Protein AF-A0A432I6R5-F1 (afdb_monomer_lite)

Foldseek 3Di:
DDPPQVQWDKDKFAQACQATDDPNFGWDDPCSNVRHGDIWIWTDHPVDPQKTFTHDPNHTDGITGTPVPDDD

Secondary structure (DSSP, 8-state):
--TTGGGEEEEEEEPBTTBEEETTEEEE-GGGGGGTT-EEEEEEETTEEEEEEEEETTEEEEEEEEGGG---

Structure (mmCIF, N/CA/C/O backbone):
data_AF-A0A432I6R5-F1
#
_entry.id   AF-A0A432I6R5-F1
#
loop_
_atom_site.group_PDB
_atom_site.id
_atom_site.type_symbol
_atom_site.label_atom_id
_atom_site.label_alt_id
_atom_site.label_comp_id
_atom_site.label_asym_id
_atom_site.label_entity_id
_atom_site.label_seq_id
_atom_site.pdbx_PDB_ins_code
_atom_site.Cartn_x
_atom_site.Cartn_y
_atom_site.Cartn_z
_atom_site.occupancy
_atom_site.B_iso_or_equiv
_atom_site.auth_seq_id
_atom_site.auth_comp_id
_atom_site.auth_asym_id
_atom_site.auth_atom_id
_atom_site.pdbx_PDB_mod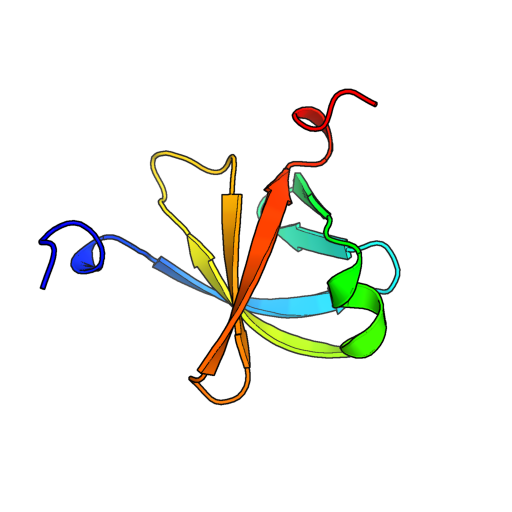el_num
ATOM 1 N N . LEU A 1 1 ? -10.206 19.625 -8.855 1.00 43.72 1 LEU A N 1
ATOM 2 C CA . LEU A 1 1 ? -10.000 18.180 -8.605 1.00 43.72 1 LEU A CA 1
ATOM 3 C C . LEU A 1 1 ? -9.432 17.552 -9.872 1.00 43.72 1 LEU A C 1
ATOM 5 O O . LEU A 1 1 ? -10.078 17.642 -10.908 1.00 43.72 1 LEU A O 1
ATOM 9 N N . ASN A 1 2 ? -8.215 17.005 -9.819 1.00 46.66 2 ASN A N 1
ATOM 10 C CA . ASN A 1 2 ? -7.547 16.425 -10.987 1.00 46.66 2 ASN A CA 1
ATOM 11 C C . ASN A 1 2 ? -8.274 15.148 -11.440 1.00 46.66 2 ASN A C 1
ATOM 13 O O . ASN A 1 2 ? -8.475 14.234 -10.648 1.00 46.66 2 ASN A O 1
ATOM 17 N N . LYS A 1 3 ? -8.637 15.080 -12.728 1.00 51.66 3 LYS A N 1
ATOM 18 C CA . LYS A 1 3 ? -9.363 13.967 -13.382 1.00 51.66 3 LYS A CA 1
ATOM 19 C C . LYS A 1 3 ? -8.688 12.585 -13.255 1.00 51.66 3 LYS A C 1
ATOM 21 O O . LYS A 1 3 ? -9.312 11.585 -13.583 1.00 51.66 3 LYS A O 1
ATOM 26 N N . LEU A 1 4 ? -7.441 12.527 -12.786 1.00 56.72 4 LEU A N 1
ATOM 27 C CA . LEU A 1 4 ? -6.634 11.308 -12.673 1.00 56.72 4 LEU A CA 1
ATOM 28 C C . LEU A 1 4 ? -6.900 10.493 -11.396 1.00 56.72 4 LEU A C 1
ATOM 30 O O . LEU A 1 4 ? -6.710 9.282 -11.419 1.00 56.72 4 LEU A O 1
ATOM 34 N N . ASP A 1 5 ? -7.381 11.099 -10.301 1.00 55.28 5 ASP A N 1
ATOM 35 C CA . ASP A 1 5 ? -7.637 10.345 -9.056 1.00 55.28 5 ASP A CA 1
ATOM 36 C C . ASP A 1 5 ? -8.836 9.377 -9.170 1.00 55.28 5 ASP A C 1
ATOM 38 O O . ASP A 1 5 ? -8.971 8.481 -8.342 1.00 55.28 5 ASP A O 1
ATOM 42 N N . TYR A 1 6 ? -9.673 9.505 -10.210 1.00 56.78 6 TYR A N 1
ATOM 43 C CA . TYR A 1 6 ? -10.818 8.612 -10.457 1.00 56.78 6 TYR A CA 1
ATOM 44 C C . TYR A 1 6 ? -10.427 7.224 -10.994 1.00 56.78 6 TYR A C 1
ATOM 46 O O . TYR A 1 6 ? -11.260 6.324 -10.994 1.00 56.78 6 TYR A O 1
ATOM 54 N N . LEU A 1 7 ? -9.183 7.042 -11.449 1.00 72.94 7 LEU A N 1
ATOM 55 C CA . LEU A 1 7 ? -8.690 5.773 -12.007 1.00 72.94 7 LEU A CA 1
ATOM 56 C C . LEU A 1 7 ? -7.908 4.927 -10.995 1.00 72.94 7 LEU A C 1
ATOM 58 O O . LEU A 1 7 ? -7.381 3.875 -11.353 1.00 72.94 7 LEU A O 1
ATOM 62 N N . LEU A 1 8 ? -7.788 5.387 -9.748 1.00 82.44 8 LEU A N 1
ATOM 63 C CA . LEU A 1 8 ? -7.073 4.634 -8.728 1.00 82.44 8 LEU A CA 1
ATOM 64 C C . LEU A 1 8 ? -7.969 3.529 -8.175 1.00 82.44 8 LEU A C 1
ATOM 66 O O . LEU A 1 8 ? -8.992 3.790 -7.544 1.00 82.44 8 LEU A O 1
ATOM 70 N N . GLU A 1 9 ? -7.542 2.292 -8.376 1.00 92.38 9 GLU A N 1
ATOM 71 C CA . GLU A 1 9 ? -8.144 1.135 -7.730 1.00 92.38 9 GLU A CA 1
ATOM 72 C C . GLU A 1 9 ? -7.750 1.090 -6.253 1.00 92.38 9 GLU A C 1
ATOM 74 O O . GLU A 1 9 ? -6.722 1.645 -5.854 1.00 92.38 9 GLU A O 1
ATOM 79 N N . ALA A 1 10 ? -8.566 0.421 -5.436 1.00 93.81 10 ALA A N 1
ATOM 80 C CA . ALA A 1 10 ? -8.347 0.292 -4.004 1.00 93.81 10 ALA A CA 1
ATOM 81 C C . ALA A 1 10 ? -8.344 -1.177 -3.572 1.00 93.81 10 ALA A C 1
ATOM 83 O O . ALA A 1 10 ? -9.170 -1.971 -4.016 1.00 93.81 10 ALA A O 1
ATOM 84 N N . VAL A 1 11 ? -7.429 -1.534 -2.671 1.00 95.69 11 VAL A N 1
ATOM 85 C CA . VAL A 1 11 ? -7.371 -2.869 -2.067 1.00 95.69 11 VAL A CA 1
ATOM 86 C C . VAL A 1 11 ? -6.915 -2.787 -0.621 1.00 95.69 11 VAL A C 1
ATOM 88 O O . VAL A 1 11 ? -6.016 -2.022 -0.275 1.00 95.69 11 VAL A O 1
ATOM 91 N N . GLU A 1 12 ? -7.494 -3.620 0.232 1.00 95.94 12 GLU A N 1
ATOM 92 C CA . GLU A 1 12 ? -7.067 -3.730 1.619 1.00 95.94 12 GLU A CA 1
ATOM 93 C C . GLU A 1 12 ? -5.912 -4.721 1.769 1.00 95.94 12 GLU A C 1
ATOM 95 O O . GLU A 1 12 ? -5.933 -5.858 1.268 1.00 95.94 12 GLU A O 1
ATOM 100 N N . ARG A 1 13 ? -4.872 -4.291 2.486 1.00 95.94 13 ARG A N 1
ATOM 101 C CA . ARG A 1 13 ? -3.722 -5.129 2.821 1.00 95.94 13 ARG A CA 1
ATOM 102 C C . ARG A 1 13 ? -3.226 -4.845 4.225 1.00 95.94 13 ARG A C 1
ATOM 104 O O . ARG A 1 13 ? -3.191 -3.710 4.692 1.00 95.94 13 ARG A O 1
ATOM 111 N N . LYS A 1 14 ? -2.785 -5.911 4.888 1.00 95.81 14 LYS A N 1
ATOM 112 C CA . LYS A 1 14 ? -2.103 -5.815 6.174 1.00 95.81 14 LYS A CA 1
ATOM 113 C C . LYS A 1 14 ? -0.690 -5.275 5.974 1.00 95.81 14 LYS A C 1
ATOM 115 O O . LYS A 1 14 ? 0.056 -5.786 5.139 1.00 95.81 14 LYS A O 1
ATOM 120 N N . ILE A 1 15 ? -0.313 -4.289 6.781 1.00 95.00 15 ILE A N 1
ATOM 121 C CA . ILE A 1 15 ? 1.052 -3.775 6.832 1.00 95.00 15 ILE A CA 1
ATOM 122 C C . ILE A 1 15 ? 1.922 -4.782 7.580 1.00 95.00 15 ILE A C 1
ATOM 124 O O . ILE A 1 15 ? 1.664 -5.119 8.739 1.00 95.00 15 ILE A O 1
ATOM 128 N N . GLN A 1 16 ? 2.952 -5.275 6.902 1.00 93.88 16 GLN A N 1
ATOM 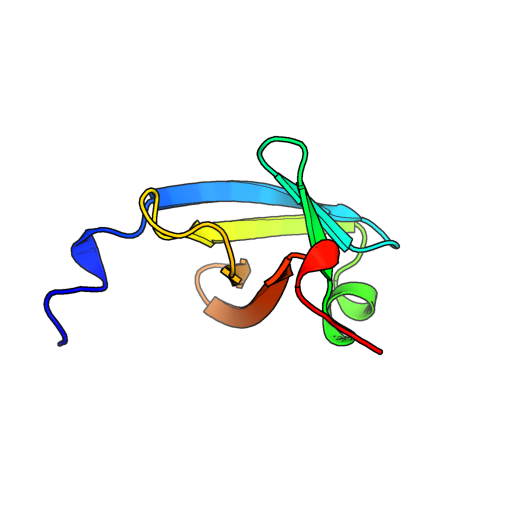129 C CA . GLN A 1 16 ? 3.927 -6.203 7.457 1.00 93.88 16 GLN A CA 1
ATOM 130 C C . GLN A 1 16 ? 5.174 -5.434 7.898 1.00 93.88 16 GLN A C 1
ATOM 132 O O . GLN A 1 16 ? 5.451 -4.330 7.432 1.00 93.88 16 GLN A O 1
ATOM 137 N N . TYR A 1 17 ? 5.956 -6.037 8.793 1.00 90.06 17 TYR A N 1
ATOM 138 C CA . TYR A 1 17 ? 7.168 -5.416 9.334 1.00 90.06 17 TYR A CA 1
ATOM 139 C C . TYR A 1 17 ? 8.171 -5.006 8.239 1.00 90.06 17 TYR A C 1
ATOM 141 O O . TYR A 1 17 ? 8.817 -3.962 8.329 1.00 90.06 17 TYR A O 1
ATOM 149 N N . TYR A 1 18 ? 8.275 -5.822 7.189 1.00 89.38 18 TYR A N 1
ATOM 150 C CA . TYR A 1 18 ? 9.185 -5.621 6.062 1.00 89.38 18 TYR A CA 1
ATOM 151 C C . TYR A 1 18 ? 8.574 -4.820 4.901 1.00 89.38 18 TYR A C 1
ATOM 153 O O . TYR A 1 18 ? 9.254 -4.602 3.902 1.00 89.38 18 TYR A O 1
ATOM 161 N N . GLY A 1 19 ? 7.313 -4.386 5.008 1.00 93.25 19 GLY A N 1
ATOM 162 C CA . GLY A 1 19 ? 6.636 -3.610 3.973 1.00 93.25 19 GLY A CA 1
ATOM 163 C C . GLY A 1 19 ? 5.201 -4.062 3.714 1.00 93.25 19 GLY A C 1
ATOM 164 O O . GLY A 1 19 ? 4.530 -4.615 4.584 1.00 93.25 19 GLY A O 1
ATOM 165 N N . VAL A 1 20 ? 4.718 -3.828 2.499 1.00 95.38 20 VAL A N 1
ATOM 166 C CA . VAL A 1 20 ? 3.399 -4.286 2.046 1.00 95.38 20 VAL A CA 1
ATOM 167 C C . VAL A 1 20 ? 3.570 -5.138 0.797 1.00 95.38 20 VAL A C 1
ATOM 169 O O . VAL A 1 20 ? 4.187 -4.695 -0.169 1.00 95.38 20 VAL A O 1
ATOM 172 N N . ARG A 1 21 ? 3.023 -6.359 0.807 1.00 94.06 21 ARG A N 1
ATOM 173 C CA . ARG A 1 21 ? 2.990 -7.223 -0.379 1.00 94.06 21 ARG A CA 1
ATOM 174 C C . ARG A 1 21 ? 1.714 -7.015 -1.182 1.00 94.06 21 ARG A C 1
ATOM 176 O O . ARG A 1 21 ? 0.608 -7.128 -0.650 1.00 94.06 21 ARG A O 1
ATOM 183 N N . PHE A 1 22 ? 1.874 -6.773 -2.477 1.00 94.75 22 PHE A N 1
ATOM 184 C CA . PHE A 1 22 ? 0.770 -6.599 -3.413 1.00 94.75 22 PHE A CA 1
ATOM 185 C C . PHE A 1 22 ? 1.186 -7.065 -4.812 1.00 94.75 22 PHE A C 1
ATOM 187 O O . PHE A 1 22 ? 2.262 -6.703 -5.259 1.00 94.75 22 PHE A O 1
ATOM 194 N N . LYS A 1 23 ? 0.364 -7.889 -5.485 1.00 91.75 23 LYS A N 1
ATOM 195 C CA . LYS A 1 23 ? 0.649 -8.458 -6.825 1.00 91.75 23 LYS A CA 1
ATOM 196 C C . LYS A 1 23 ? 2.089 -9.007 -6.971 1.00 91.75 23 LYS A C 1
ATOM 198 O O . LYS A 1 23 ? 2.794 -8.655 -7.903 1.00 91.75 23 LYS A O 1
ATOM 203 N N . ASN A 1 24 ? 2.530 -9.841 -6.022 1.00 90.94 24 ASN A N 1
ATOM 204 C CA . ASN A 1 24 ? 3.898 -10.393 -5.907 1.00 90.94 24 ASN A CA 1
ATOM 205 C C . ASN A 1 24 ? 5.043 -9.380 -5.719 1.00 90.94 24 ASN A C 1
ATOM 207 O O . ASN A 1 24 ? 6.183 -9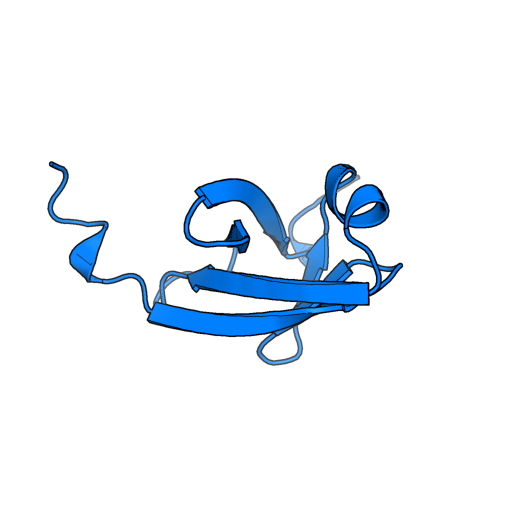.792 -5.527 1.00 90.94 24 ASN A O 1
ATOM 211 N N . ASN A 1 25 ? 4.740 -8.089 -5.643 1.00 94.06 25 ASN A N 1
ATOM 212 C CA . ASN A 1 25 ? 5.702 -7.030 -5.390 1.00 94.06 25 ASN A CA 1
ATOM 213 C C . ASN A 1 25 ? 5.783 -6.685 -3.900 1.00 94.06 25 ASN A C 1
ATOM 215 O O . ASN A 1 25 ? 4.802 -6.806 -3.155 1.00 94.06 25 ASN A O 1
ATOM 219 N N . LEU A 1 26 ? 6.959 -6.225 -3.467 1.00 94.94 26 LEU A N 1
ATOM 220 C CA . LEU A 1 26 ? 7.176 -5.682 -2.130 1.00 94.94 26 LEU A CA 1
ATOM 221 C C . LEU A 1 26 ? 7.306 -4.163 -2.201 1.00 94.94 26 LEU A C 1
ATOM 223 O O . LEU A 1 26 ? 8.188 -3.644 -2.878 1.00 94.94 26 LEU A O 1
ATOM 227 N N . TYR A 1 27 ? 6.467 -3.472 -1.439 1.00 95.94 27 TYR A N 1
ATOM 228 C CA . TYR A 1 27 ? 6.485 -2.022 -1.330 1.00 95.94 27 TYR A CA 1
ATOM 229 C C . TYR A 1 27 ? 7.034 -1.586 0.018 1.00 95.94 27 TYR A C 1
ATOM 231 O O . TYR A 1 27 ? 6.627 -2.103 1.066 1.00 95.94 27 TYR A O 1
ATOM 239 N N . ILE A 1 28 ? 7.940 -0.613 -0.011 1.00 94.88 28 ILE A N 1
ATOM 240 C CA . ILE A 1 28 ? 8.668 -0.152 1.166 1.00 94.88 28 ILE A CA 1
ATOM 241 C C . ILE A 1 28 ? 8.443 1.338 1.423 1.00 94.88 28 ILE A C 1
ATOM 243 O O . ILE A 1 28 ? 8.297 2.156 0.516 1.00 94.88 28 ILE A O 1
ATOM 247 N N . ASN A 1 29 ? 8.404 1.684 2.707 1.00 93.19 29 ASN A N 1
ATOM 248 C CA . ASN A 1 29 ? 8.513 3.043 3.221 1.00 93.19 29 ASN A CA 1
ATOM 249 C C . ASN A 1 29 ? 8.897 2.957 4.704 1.00 93.19 29 ASN A C 1
ATOM 251 O O . ASN A 1 29 ? 8.313 2.175 5.458 1.00 93.19 29 ASN A O 1
ATOM 255 N N . LYS A 1 30 ? 9.842 3.792 5.144 1.00 90.56 30 LYS A N 1
ATOM 256 C CA . LYS A 1 30 ? 10.275 3.902 6.550 1.00 90.56 30 LYS A CA 1
ATOM 257 C C . LYS A 1 30 ? 9.125 4.124 7.543 1.00 90.56 30 LYS A C 1
ATOM 259 O O . LYS A 1 30 ? 9.193 3.664 8.681 1.00 90.56 30 LYS A O 1
ATOM 264 N N . ASN A 1 31 ? 8.048 4.774 7.108 1.00 91.31 31 ASN A N 1
ATOM 265 C CA . ASN A 1 31 ? 6.878 5.069 7.927 1.00 91.31 31 ASN A CA 1
ATOM 266 C C . ASN A 1 31 ? 6.003 3.837 8.200 1.00 91.31 31 ASN A C 1
ATOM 268 O O . ASN A 1 31 ? 5.315 3.829 9.218 1.00 91.31 31 ASN A O 1
ATOM 272 N N . LEU A 1 32 ? 6.060 2.781 7.372 1.00 90.56 32 LEU A N 1
ATOM 273 C CA . LEU A 1 32 ? 5.228 1.577 7.535 1.00 90.56 32 LEU A CA 1
ATOM 274 C C . LEU A 1 32 ? 5.436 0.892 8.886 1.00 90.56 32 LEU A C 1
ATOM 276 O O . LEU A 1 32 ? 4.474 0.381 9.455 1.00 90.56 32 LEU A O 1
ATOM 280 N N . ARG A 1 33 ? 6.658 0.936 9.438 1.00 90.50 33 ARG A N 1
ATOM 281 C CA . ARG A 1 33 ? 6.985 0.284 10.717 1.00 90.50 33 ARG A CA 1
ATOM 282 C C . ARG A 1 33 ? 6.041 0.704 11.846 1.00 90.50 33 ARG A C 1
ATOM 284 O O . ARG A 1 33 ? 5.637 -0.151 12.631 1.00 90.50 33 ARG A O 1
ATOM 291 N N . LYS A 1 34 ? 5.625 1.977 11.879 1.00 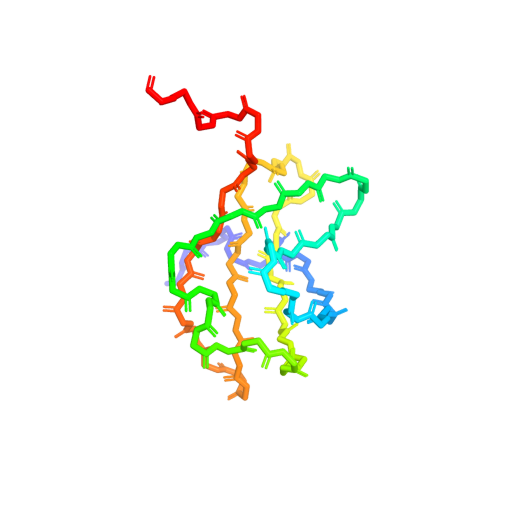93.31 34 LYS A N 1
ATOM 292 C CA . LYS A 1 34 ? 4.703 2.535 12.889 1.00 93.31 34 LYS A CA 1
ATOM 293 C C . LYS A 1 34 ? 3.275 1.979 12.795 1.00 93.31 34 LYS A C 1
ATOM 295 O O . LYS A 1 34 ? 2.506 2.114 13.739 1.00 93.31 34 LYS A O 1
ATOM 300 N N . TYR A 1 35 ? 2.923 1.369 11.666 1.00 94.19 35 TYR A N 1
ATOM 301 C CA . TYR A 1 35 ? 1.583 0.862 11.366 1.00 94.19 35 TYR A CA 1
ATOM 302 C C . TYR A 1 35 ? 1.565 -0.661 11.171 1.00 94.19 35 TYR A C 1
ATOM 304 O O . TYR A 1 35 ? 0.562 -1.212 10.721 1.00 94.19 35 TYR A O 1
ATOM 312 N N . THR A 1 36 ? 2.660 -1.348 11.515 1.00 95.00 36 THR A N 1
ATOM 313 C CA . THR A 1 36 ? 2.773 -2.809 11.430 1.00 95.00 36 THR A CA 1
ATOM 314 C C . THR A 1 36 ? 1.598 -3.484 12.133 1.00 95.00 36 THR A C 1
ATOM 316 O O . THR A 1 36 ? 1.260 -3.149 13.264 1.00 95.00 36 THR A O 1
ATOM 319 N N . GLY A 1 37 ? 0.971 -4.445 11.456 1.00 94.94 37 GLY A N 1
ATOM 320 C CA . GLY A 1 37 ? -0.174 -5.186 11.976 1.00 94.94 37 GLY A CA 1
ATOM 321 C C . GLY A 1 37 ? -1.534 -4.581 11.628 1.00 94.94 37 GLY A C 1
ATOM 322 O O . GLY A 1 37 ? -2.515 -5.324 11.634 1.00 94.94 37 GLY A O 1
ATOM 323 N N . LYS A 1 38 ? -1.601 -3.295 11.259 1.00 95.88 38 LYS A N 1
ATOM 324 C CA . LYS A 1 38 ? -2.846 -2.655 10.813 1.00 95.88 38 LYS A CA 1
ATOM 325 C C . LYS A 1 38 ? -3.205 -3.065 9.383 1.00 95.88 38 LYS 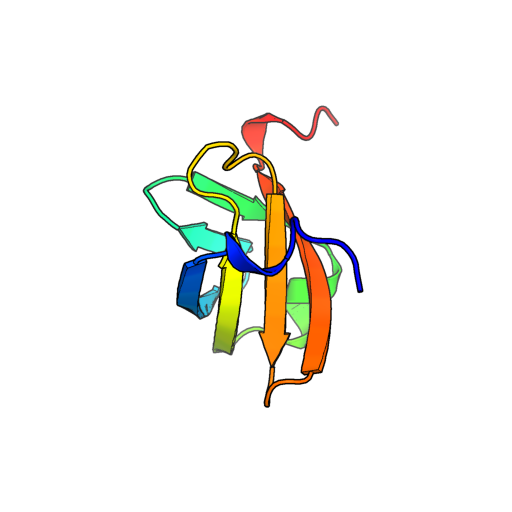A C 1
ATOM 327 O O . LYS A 1 38 ? -2.323 -3.361 8.574 1.00 95.88 38 LYS A O 1
ATOM 332 N N . VAL A 1 39 ? -4.499 -3.063 9.075 1.00 96.06 39 VAL A N 1
ATOM 333 C CA . VAL A 1 39 ? -5.013 -3.171 7.704 1.00 96.06 39 VAL A CA 1
ATOM 334 C C . VAL A 1 39 ? -5.155 -1.759 7.152 1.00 96.06 39 VAL A C 1
ATOM 336 O O . VAL A 1 39 ? -5.734 -0.900 7.809 1.00 96.06 39 VAL A O 1
ATOM 339 N N . ALA A 1 40 ? -4.573 -1.514 5.985 1.00 95.88 40 ALA A N 1
ATOM 340 C CA . ALA A 1 40 ? -4.611 -0.230 5.306 1.00 95.88 40 ALA A CA 1
ATOM 341 C C . ALA A 1 40 ? -5.181 -0.396 3.897 1.00 95.88 40 ALA A C 1
ATOM 343 O O . ALA A 1 40 ? -5.001 -1.438 3.257 1.00 95.88 40 ALA A O 1
ATOM 344 N N . THR A 1 41 ? -5.822 0.658 3.406 1.00 97.12 41 THR A N 1
ATOM 345 C CA . THR A 1 41 ? -6.326 0.735 2.038 1.00 97.12 41 THR A CA 1
ATOM 346 C C . THR A 1 41 ? -5.211 1.256 1.147 1.00 97.12 41 THR A C 1
ATOM 348 O O . THR A 1 41 ? -4.757 2.392 1.283 1.00 97.12 41 THR A O 1
ATOM 351 N N . LEU A 1 42 ? -4.747 0.418 0.230 1.00 95.56 42 LEU A N 1
ATOM 352 C CA . LEU A 1 42 ? -3.797 0.804 -0.801 1.00 95.56 42 LEU A CA 1
ATOM 353 C C . LEU A 1 42 ? -4.581 1.317 -1.998 1.00 95.56 42 LEU A C 1
ATOM 355 O O . LEU A 1 42 ? -5.446 0.605 -2.501 1.00 95.56 42 LEU A O 1
ATOM 359 N N . ARG A 1 43 ? -4.257 2.518 -2.469 1.00 95.31 43 ARG A N 1
ATOM 360 C CA . ARG A 1 43 ? -4.749 3.041 -3.743 1.00 95.31 43 ARG A CA 1
ATOM 361 C C . ARG A 1 43 ? -3.630 3.052 -4.770 1.00 95.31 43 ARG A C 1
ATOM 363 O O . ARG A 1 43 ? -2.533 3.521 -4.462 1.00 95.31 43 ARG A O 1
ATOM 370 N N . TYR A 1 44 ? -3.893 2.543 -5.965 1.00 93.69 44 TYR A N 1
ATOM 371 C CA . TYR A 1 44 ? -2.864 2.333 -6.983 1.00 93.69 44 TYR A CA 1
ATOM 372 C C . TYR A 1 44 ? -3.392 2.572 -8.394 1.00 93.69 44 TYR A C 1
ATOM 374 O O . TYR A 1 44 ? -4.587 2.446 -8.651 1.00 93.69 44 TYR A O 1
ATOM 382 N N . ASN A 1 45 ? -2.488 2.922 -9.307 1.00 91.62 45 ASN A N 1
ATOM 383 C CA . ASN A 1 45 ? -2.788 3.004 -10.728 1.00 91.62 45 ASN A CA 1
ATOM 384 C C . ASN A 1 45 ? -2.546 1.624 -11.353 1.00 91.62 45 ASN A C 1
ATOM 386 O O . ASN A 1 45 ? -1.446 1.091 -11.266 1.00 91.62 45 ASN A O 1
ATOM 390 N N . SER A 1 46 ? -3.546 1.018 -11.992 1.00 89.12 46 SER A N 1
ATOM 391 C CA . SER A 1 46 ? -3.354 -0.296 -12.625 1.00 89.12 46 SER A CA 1
ATOM 392 C C . SER A 1 46 ? -2.385 -0.285 -13.806 1.00 89.12 46 SER A C 1
ATOM 394 O O . SER A 1 46 ? -1.816 -1.327 -14.122 1.00 89.12 46 SER A O 1
ATOM 396 N N . PHE A 1 47 ? -2.169 0.877 -14.426 1.00 89.25 47 PHE A N 1
ATOM 397 C CA . PHE A 1 47 ? -1.188 1.051 -15.498 1.00 89.25 47 PHE A CA 1
ATOM 398 C C . PHE A 1 47 ? 0.231 1.308 -14.975 1.00 89.25 47 PHE A C 1
ATOM 400 O O . PHE A 1 47 ? 1.183 1.185 -15.738 1.00 89.25 47 PHE A O 1
ATOM 407 N N . ASP A 1 48 ? 0.376 1.666 -13.696 1.00 88.81 48 ASP A N 1
ATOM 408 C CA . ASP A 1 48 ? 1.658 1.997 -13.077 1.00 88.81 48 ASP A CA 1
ATOM 409 C C . ASP A 1 48 ? 1.694 1.533 -11.614 1.00 88.81 48 ASP A C 1
ATOM 411 O O . ASP A 1 48 ? 1.132 2.159 -10.711 1.00 88.81 48 ASP A O 1
ATOM 415 N N . LEU A 1 49 ? 2.383 0.413 -11.395 1.00 91.69 49 LEU A N 1
ATOM 416 C CA . LEU A 1 49 ? 2.545 -0.223 -10.091 1.00 91.69 49 LEU A CA 1
ATOM 417 C C . LEU A 1 49 ? 3.859 0.160 -9.393 1.00 91.69 49 LEU A C 1
ATOM 419 O O . LEU A 1 49 ? 4.211 -0.493 -8.410 1.00 91.69 49 LEU A O 1
ATOM 423 N N . SER A 1 50 ? 4.570 1.193 -9.855 1.00 93.06 50 SER A N 1
ATOM 424 C CA . SER A 1 50 ? 5.781 1.717 -9.195 1.00 93.06 50 SER A CA 1
ATOM 425 C C . SER A 1 50 ? 5.501 2.210 -7.772 1.00 93.06 50 SER A C 1
ATOM 427 O O . SER A 1 50 ? 6.316 2.067 -6.856 1.00 93.06 50 SER A O 1
ATOM 429 N N . THR A 1 51 ? 4.305 2.762 -7.549 1.00 94.06 51 THR A N 1
ATOM 430 C CA . THR A 1 51 ? 3.922 3.389 -6.283 1.00 94.06 51 THR A CA 1
ATOM 431 C C . THR A 1 51 ? 2.509 3.032 -5.854 1.00 94.06 51 THR A C 1
ATOM 433 O O . THR A 1 51 ? 1.610 2.851 -6.672 1.00 94.06 51 THR A O 1
ATOM 436 N N . LEU A 1 52 ? 2.295 2.970 -4.538 1.00 95.00 52 LEU A N 1
ATOM 437 C CA . LEU A 1 52 ? 0.964 2.833 -3.943 1.00 95.00 52 LEU A CA 1
ATOM 438 C C . LEU A 1 52 ? 0.759 3.929 -2.897 1.00 95.00 52 LEU A C 1
ATOM 440 O O . LEU A 1 52 ? 1.643 4.210 -2.087 1.00 95.00 52 LEU A O 1
ATOM 444 N N . LYS A 1 53 ? -0.430 4.526 -2.860 1.00 95.38 53 LYS A N 1
ATOM 445 C CA . LYS A 1 53 ? -0.833 5.453 -1.798 1.00 95.38 53 LYS A CA 1
ATOM 446 C C . LYS A 1 53 ? -1.460 4.658 -0.653 1.00 95.38 53 LYS A C 1
ATOM 448 O O . LYS A 1 53 ? -2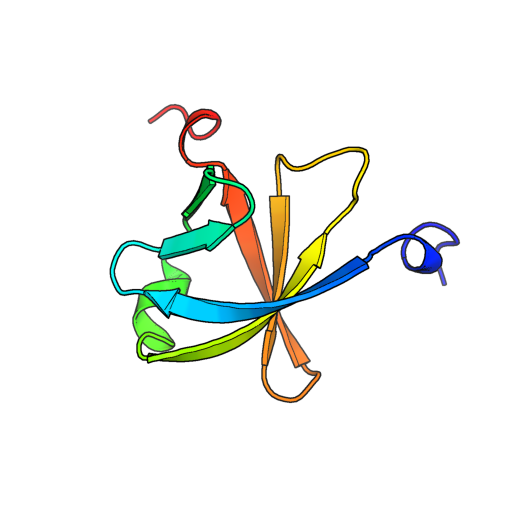.385 3.884 -0.881 1.00 95.38 53 LYS A O 1
ATOM 453 N N . VAL A 1 54 ? -0.989 4.851 0.575 1.00 95.62 54 VAL A N 1
ATOM 454 C CA . VAL A 1 54 ? -1.492 4.150 1.766 1.00 95.62 54 VAL A CA 1
ATOM 455 C C . VAL A 1 54 ? -2.469 5.043 2.520 1.00 95.62 54 VAL A C 1
ATOM 457 O O . VAL A 1 54 ? -2.131 6.170 2.890 1.00 95.62 54 VAL A O 1
ATOM 460 N N . TYR A 1 55 ? -3.663 4.515 2.777 1.00 95.81 55 TYR A N 1
ATOM 461 C CA . TYR A 1 55 ? -4.723 5.154 3.548 1.00 95.81 55 TYR A CA 1
ATOM 462 C C . TYR A 1 55 ? -5.080 4.308 4.770 1.00 95.81 55 TYR A C 1
ATOM 464 O O . TYR A 1 55 ? -5.074 3.079 4.711 1.00 95.81 55 TYR A O 1
ATOM 472 N N . LEU A 1 56 ? -5.418 4.965 5.874 1.00 94.19 56 LEU A N 1
ATOM 473 C CA . LEU A 1 56 ? -5.915 4.325 7.089 1.00 94.19 56 LEU A CA 1
ATOM 474 C C . LEU A 1 56 ? -7.117 5.118 7.591 1.00 94.19 56 LEU A C 1
ATOM 476 O O . LEU A 1 56 ? -7.008 6.336 7.709 1.00 94.19 56 LEU A O 1
ATOM 480 N N . GLU A 1 57 ? -8.237 4.442 7.867 1.00 91.12 57 GLU A N 1
ATOM 481 C CA . GLU A 1 57 ? -9.489 5.104 8.286 1.00 91.12 57 GLU A CA 1
ATOM 482 C C . GLU A 1 57 ? -9.865 6.247 7.318 1.00 91.12 57 GLU A C 1
ATOM 484 O O . GLU A 1 57 ? -10.103 7.383 7.721 1.00 91.12 57 GLU A O 1
ATOM 489 N N . ASP A 1 58 ? -9.782 5.959 6.011 1.00 88.50 58 ASP A N 1
ATOM 490 C CA . ASP A 1 58 ? -10.003 6.891 4.893 1.00 88.50 58 ASP A CA 1
ATOM 491 C C . ASP A 1 58 ? -9.085 8.126 4.829 1.00 88.50 58 ASP A C 1
ATOM 493 O O . ASP A 1 58 ? -9.233 8.981 3.952 1.00 88.50 58 ASP A O 1
ATOM 497 N N . LYS A 1 59 ? -8.058 8.203 5.682 1.00 93.00 59 LYS A N 1
ATOM 498 C CA . LYS A 1 59 ? -7.059 9.279 5.666 1.00 93.00 59 LYS A CA 1
ATOM 499 C C . LYS A 1 59 ? -5.793 8.851 4.948 1.00 93.00 59 LYS A C 1
ATOM 501 O O . LYS A 1 59 ? -5.226 7.798 5.234 1.00 93.00 59 LYS A O 1
ATOM 506 N N . PHE A 1 60 ? -5.316 9.702 4.042 1.00 94.31 60 PHE A N 1
ATOM 507 C CA . PHE A 1 60 ? -4.014 9.520 3.405 1.00 94.31 60 PHE A CA 1
ATOM 508 C C . PHE A 1 60 ? -2.900 9.597 4.454 1.00 94.31 60 PHE A C 1
ATOM 510 O O . PHE A 1 60 ? -2.853 10.550 5.232 1.00 94.31 60 PHE A O 1
ATOM 517 N N . LEU A 1 61 ? -1.997 8.614 4.456 1.00 93.50 61 LEU A N 1
ATOM 518 C CA . LEU A 1 61 ? -0.829 8.602 5.335 1.00 93.50 61 LEU A CA 1
ATOM 519 C C . LEU A 1 61 ? 0.456 8.945 4.575 1.00 93.50 61 LEU A C 1
ATOM 521 O O . LEU A 1 61 ? 1.151 9.895 4.926 1.00 93.50 61 LEU A O 1
ATOM 525 N N . PHE A 1 62 ? 0.809 8.137 3.573 1.00 94.50 62 PHE A N 1
ATOM 526 C CA . PHE A 1 62 ? 2.042 8.276 2.791 1.00 94.50 62 PHE A CA 1
ATOM 527 C C . PHE A 1 62 ? 2.012 7.383 1.542 1.00 94.50 62 PHE A C 1
ATOM 529 O O . PHE A 1 62 ? 1.180 6.486 1.415 1.00 94.50 62 PHE A O 1
ATOM 536 N N . THR A 1 63 ? 2.962 7.604 0.636 1.00 95.12 63 THR A N 1
ATOM 537 C CA . THR A 1 63 ? 3.194 6.772 -0.554 1.00 95.12 63 THR A CA 1
ATOM 538 C C . THR A 1 63 ? 4.281 5.736 -0.279 1.00 95.12 63 THR A C 1
ATOM 540 O O . THR A 1 63 ? 5.294 6.052 0.345 1.00 95.12 63 THR A O 1
ATOM 543 N N . VAL A 1 64 ? 4.087 4.503 -0.732 1.00 95.25 64 VAL A N 1
ATOM 544 C CA . VAL A 1 64 ? 5.088 3.429 -0.710 1.00 95.25 64 VAL A CA 1
ATOM 545 C C . VAL A 1 64 ? 5.584 3.165 -2.126 1.00 95.25 64 VAL A C 1
ATOM 547 O O . VAL A 1 64 ? 4.834 3.346 -3.085 1.00 95.25 64 VAL A O 1
ATOM 550 N N . TYR A 1 65 ? 6.833 2.727 -2.242 1.00 95.50 65 TYR A N 1
ATOM 551 C CA . TYR A 1 65 ? 7.518 2.543 -3.522 1.00 95.50 65 TYR A CA 1
ATOM 552 C C . TYR A 1 65 ? 7.895 1.081 -3.700 1.00 95.50 65 TYR A C 1
ATOM 554 O O . TYR A 1 65 ? 8.196 0.397 -2.713 1.00 95.50 65 TYR A O 1
ATOM 562 N N . LEU A 1 66 ? 7.849 0.603 -4.938 1.00 95.00 66 LEU A N 1
ATOM 563 C CA . LEU A 1 66 ? 8.300 -0.729 -5.304 1.00 95.00 66 LEU A CA 1
ATOM 564 C C . LEU A 1 66 ? 9.774 -0.890 -4.915 1.00 95.00 66 LEU A C 1
ATOM 566 O O . LEU A 1 66 ? 10.610 -0.074 -5.292 1.00 95.00 66 LEU A O 1
ATOM 570 N N . LYS A 1 67 ? 10.097 -1.931 -4.142 1.00 91.00 67 LYS A N 1
ATOM 571 C CA . LYS A 1 67 ? 11.447 -2.129 -3.596 1.00 91.00 67 LYS A CA 1
ATOM 572 C C . LYS A 1 67 ? 12.522 -2.167 -4.686 1.00 91.00 67 LYS A C 1
ATOM 574 O O . LYS A 1 67 ? 13.565 -1.558 -4.494 1.00 91.00 67 LYS A O 1
ATOM 579 N N . ASP A 1 68 ? 12.259 -2.837 -5.805 1.00 79.06 68 ASP A N 1
ATOM 580 C CA . ASP A 1 68 ? 13.245 -3.020 -6.880 1.00 79.06 68 ASP A CA 1
ATOM 581 C C . ASP A 1 68 ? 13.543 -1.732 -7.670 1.00 79.06 68 ASP A C 1
ATOM 583 O O . ASP A 1 68 ? 14.540 -1.661 -8.385 1.00 79.06 68 ASP A O 1
ATOM 587 N N . GLU A 1 69 ? 12.721 -0.690 -7.519 1.00 64.81 69 GLU A N 1
ATOM 588 C CA . GLU A 1 69 ? 12.960 0.628 -8.122 1.00 64.81 69 GLU A CA 1
ATOM 589 C C . GLU A 1 69 ? 13.710 1.587 -7.188 1.00 64.81 69 GLU A C 1
ATOM 591 O O . GLU A 1 69 ? 14.221 2.619 -7.628 1.00 64.81 69 GLU A O 1
ATOM 596 N N . VAL A 1 70 ? 13.823 1.247 -5.902 1.00 61.09 70 VAL A N 1
ATOM 597 C CA . VAL A 1 70 ? 14.626 2.008 -4.944 1.00 61.09 70 VAL A CA 1
ATOM 598 C C . VAL A 1 70 ? 16.074 1.536 -5.069 1.00 61.09 70 VAL A C 1
ATOM 600 O O . VAL A 1 70 ? 16.491 0.597 -4.395 1.00 61.09 70 VAL A O 1
ATOM 603 N N . LYS A 1 71 ? 16.844 2.173 -5.959 1.00 51.94 71 LYS A N 1
ATOM 604 C CA . LYS A 1 71 ? 18.308 2.039 -5.956 1.00 51.94 71 LYS A CA 1
ATOM 605 C C . LYS A 1 71 ? 18.846 2.707 -4.687 1.00 51.94 71 LYS A C 1
ATOM 607 O O . LYS A 1 71 ? 18.609 3.899 -4.495 1.00 51.94 71 LYS A O 1
ATOM 612 N N . GLU A 1 72 ? 19.485 1.919 -3.823 1.00 51.78 72 GLU A N 1
ATOM 613 C CA . GLU A 1 72 ? 20.265 2.412 -2.674 1.00 51.78 72 GLU A CA 1
ATOM 614 C C . GLU A 1 72 ? 21.458 3.265 -3.120 1.00 51.78 72 GLU A C 1
ATOM 616 O O . GLU A 1 72 ? 22.051 2.954 -4.181 1.00 51.78 72 GLU A O 1
#

Sequence (72 aa):
LNKLDYLLEAVERKIQYYGVRFKNNLYINKNLRKYTGKVATLRYNSFDLSTLKVYLEDKFLFTVYLKDEVKE

Radius of gyration: 11.77 Å; chains: 1; bounding box: 31×29×28 Å

pLDDT: mean 87.45, std 14.11, range [43.72, 97.12]